Protein AF-A0A9E0CYN5-F1 (afdb_monomer)

Secondary structure (DSSP, 8-state):
-EEEE-TT--EEEEE--SS---STTSHHHHHHHHTT--HHHHHHHHHHHHHHT--

Me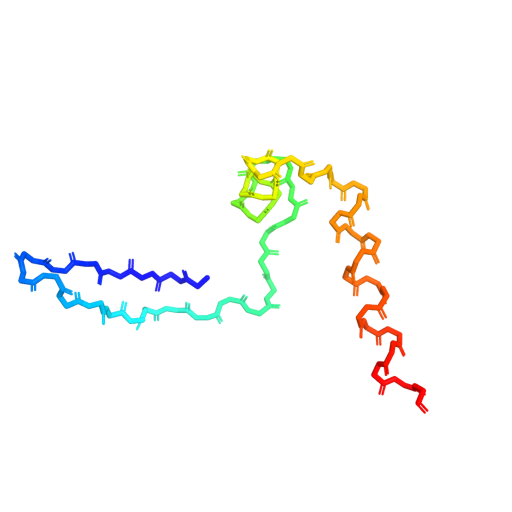an predicted aligned error: 2.85 Å

Foldseek 3Di:
DDWDQDPVRDIDDDDDDPPFDLDPPTDVQVVCVVVPHHSVNVVVVVVVVVVVVVD

Nearest PDB structures (foldseek):
  5d8d-assembly1_A  TM=9.275E-01  e=7.722E-03  Acinetobacter baumannii ACICU
  5d8d-assembly3_F  TM=9.338E-01  e=1.091E-02  Acinetobacter baumannii ACICU
  5d8d-assembly3_D  TM=9.219E-01  e=1.253E-02  Acinetobacter baumannii ACICU
  4egq-assembly5_D  TM=9.588E-01  e=2.504E-02  Burkholderia pseudomallei 1710b
  4egq-assembly5_B-3  TM=9.508E-01  e=2.336E-02  Burkholderia pseudomallei 1710b

Radius of gyration: 14.4 Å; Cα contacts (8 Å, |Δi|>4): 43; chains: 1; bounding box: 33×21×36 Å

pLDDT: mean 96.78, std 2.28, range [83.0, 98.31]

Solvent-accessible surface area (backbone atoms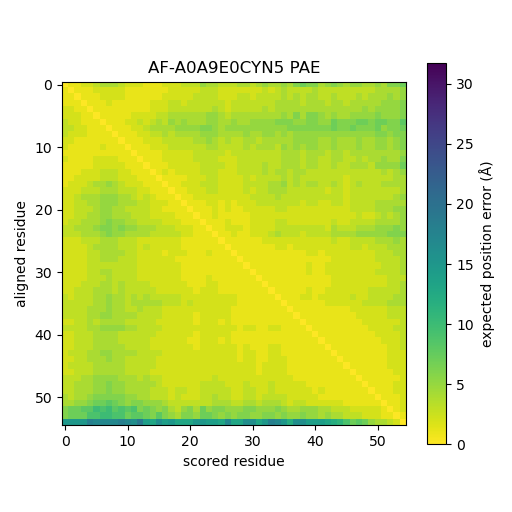 only — not comparable to full-atom values): 3520 Å² total; per-residue (Å²): 116,45,70,47,74,50,99,84,70,50,78,42,84,75,46,79,72,91,78,67,61,80,47,88,90,20,64,60,46,48,55,37,45,75,75,72,38,48,68,68,58,51,52,50,52,54,49,53,59,61,51,62,74,78,112

Structure (mmCIF, N/CA/C/O backbone):
data_AF-A0A9E0CYN5-F1
#
_entry.id   AF-A0A9E0CYN5-F1
#
loop_
_atom_site.group_PDB
_atom_site.id
_atom_site.type_symbol
_atom_site.label_atom_id
_atom_site.label_alt_id
_atom_site.label_comp_id
_atom_site.label_asym_id
_atom_site.label_entity_id
_atom_site.label_seq_id
_atom_site.pdbx_PDB_ins_code
_atom_site.Cartn_x
_atom_site.Cartn_y
_atom_site.Cartn_z
_atom_site.occupancy
_atom_site.B_iso_or_equiv
_atom_site.auth_seq_id
_atom_site.auth_comp_id
_atom_site.auth_asym_id
_atom_site.auth_atom_id
_atom_site.pdbx_PDB_model_num
ATOM 1 N N . VAL A 1 1 ? 3.762 -1.318 -1.389 1.00 93.94 1 VAL A N 1
ATOM 2 C CA . VAL A 1 1 ? 5.211 -1.531 -1.170 1.00 93.94 1 VAL A CA 1
ATOM 3 C C . VAL A 1 1 ? 5.860 -1.173 -2.473 1.00 93.94 1 VAL A C 1
ATOM 5 O O . VAL A 1 1 ? 5.365 -1.620 -3.502 1.00 93.94 1 VAL A O 1
ATOM 8 N N . ASP A 1 2 ? 6.898 -0.355 -2.426 1.00 96.12 2 ASP A N 1
ATOM 9 C CA . ASP A 1 2 ? 7.521 0.143 -3.642 1.00 96.12 2 ASP A CA 1
ATOM 10 C C . ASP A 1 2 ? 8.693 -0.775 -3.976 1.00 96.12 2 ASP A C 1
ATOM 12 O O . ASP A 1 2 ? 9.583 -0.999 -3.149 1.00 96.12 2 ASP A O 1
ATOM 16 N N . GLU A 1 3 ? 8.670 -1.342 -5.178 1.00 97.50 3 GLU A N 1
ATOM 17 C CA . GLU A 1 3 ? 9.600 -2.382 -5.607 1.00 97.50 3 GLU A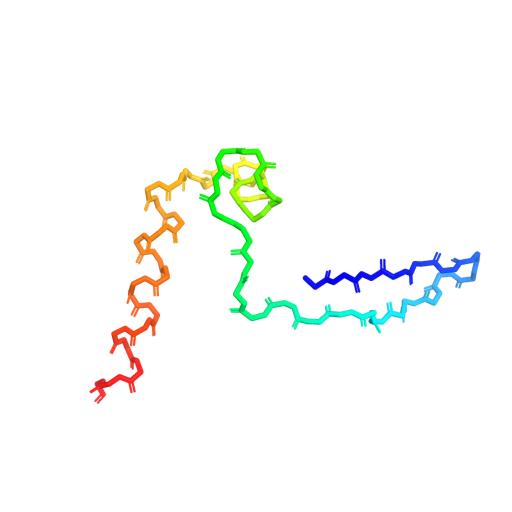 CA 1
ATOM 18 C C . GLU A 1 3 ? 10.287 -2.001 -6.919 1.00 97.50 3 GLU A C 1
ATOM 20 O O . GLU A 1 3 ? 9.690 -1.395 -7.810 1.00 97.50 3 GLU 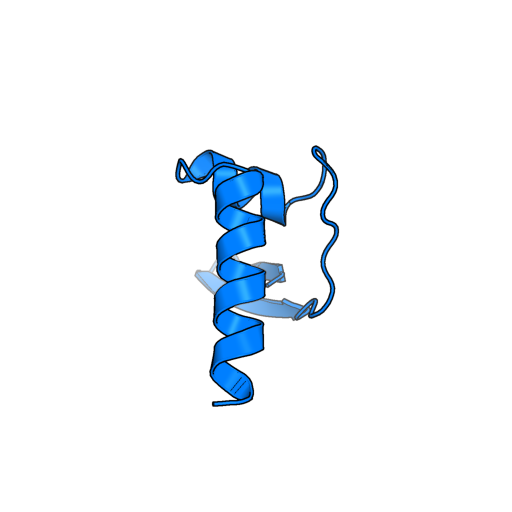A O 1
ATOM 25 N N . LEU A 1 4 ? 11.554 -2.395 -7.053 1.00 98.06 4 LEU A N 1
ATOM 26 C CA . LEU A 1 4 ? 12.312 -2.297 -8.296 1.00 98.06 4 LEU A CA 1
ATOM 27 C C . LEU A 1 4 ? 12.614 -3.695 -8.830 1.00 98.06 4 LEU A C 1
ATOM 29 O O . LEU A 1 4 ? 13.155 -4.531 -8.108 1.00 98.06 4 LEU A O 1
ATOM 33 N N . LEU A 1 5 ? 12.326 -3.919 -10.111 1.00 98.19 5 LEU A N 1
ATOM 34 C CA . LEU A 1 5 ? 12.676 -5.141 -10.830 1.00 98.19 5 LEU A CA 1
ATOM 35 C C . LEU A 1 5 ? 13.891 -4.880 -11.729 1.00 98.19 5 LEU A C 1
ATOM 37 O O . LEU A 1 5 ? 13.858 -3.981 -12.574 1.00 98.19 5 LEU A O 1
ATOM 41 N N . ASP A 1 6 ? 14.963 -5.656 -11.568 1.00 97.62 6 ASP A N 1
ATOM 42 C CA . ASP A 1 6 ? 16.111 -5.588 -12.478 1.00 97.62 6 ASP A CA 1
ATOM 43 C C . ASP A 1 6 ? 15.937 -6.475 -13.729 1.00 97.62 6 ASP A C 1
ATOM 45 O O . ASP A 1 6 ? 14.970 -7.218 -13.889 1.00 97.62 6 ASP A O 1
ATOM 49 N N . LYS A 1 7 ? 16.913 -6.421 -14.645 1.00 97.81 7 LYS A N 1
ATOM 50 C CA . LYS A 1 7 ? 16.894 -7.191 -15.905 1.00 97.81 7 LYS A CA 1
ATOM 51 C C . LYS A 1 7 ? 16.985 -8.712 -15.717 1.00 97.81 7 LYS A C 1
ATOM 53 O O . LYS A 1 7 ? 16.721 -9.446 -16.664 1.00 97.81 7 LYS A O 1
ATOM 58 N N . ASN A 1 8 ? 17.386 -9.170 -14.535 1.00 98.19 8 ASN A N 1
ATOM 59 C CA . ASN A 1 8 ? 17.495 -10.579 -14.175 1.00 98.19 8 ASN A CA 1
ATOM 60 C C . ASN A 1 8 ? 16.280 -11.051 -13.354 1.00 98.19 8 ASN A C 1
ATOM 62 O O . ASN A 1 8 ? 16.298 -12.169 -12.845 1.00 98.19 8 ASN A O 1
ATOM 66 N N . ASN A 1 9 ? 15.229 -10.227 -13.251 1.00 97.50 9 ASN A N 1
ATOM 67 C CA . ASN A 1 9 ? 14.035 -10.444 -12.433 1.00 97.50 9 ASN A CA 1
ATOM 68 C C . ASN A 1 9 ? 14.294 -10.502 -10.919 1.00 97.50 9 ASN A C 1
ATOM 70 O O . ASN A 1 9 ? 13.495 -11.079 -10.181 1.00 97.50 9 ASN A O 1
ATOM 74 N N . ASN A 1 10 ? 15.382 -9.902 -10.434 1.00 98.00 10 ASN A N 1
ATOM 75 C CA . ASN A 1 10 ? 15.536 -9.702 -8.998 1.00 98.00 10 ASN A CA 1
ATOM 76 C C . ASN A 1 10 ? 14.625 -8.555 -8.552 1.00 98.00 10 ASN A C 1
ATOM 78 O O . ASN A 1 10 ? 14.623 -7.488 -9.173 1.00 98.00 10 ASN A O 1
ATOM 82 N N . ILE A 1 11 ? 13.876 -8.781 -7.472 1.00 98.06 11 ILE A N 1
ATOM 83 C CA . ILE A 1 11 ? 12.993 -7.790 -6.854 1.00 98.06 11 ILE A CA 1
ATOM 84 C C . ILE A 1 11 ? 13.721 -7.158 -5.668 1.00 98.06 11 ILE A C 1
ATOM 86 O O . ILE A 1 11 ? 14.220 -7.860 -4.788 1.00 98.06 11 ILE A O 1
ATOM 90 N N . PHE A 1 12 ? 13.749 -5.830 -5.630 1.00 97.81 12 PHE A N 1
ATOM 91 C CA . PHE A 1 12 ? 14.322 -5.049 -4.541 1.00 97.81 12 PHE A CA 1
ATOM 92 C C . PHE A 1 12 ? 13.228 -4.209 -3.881 1.00 97.81 12 PHE A C 1
ATOM 94 O O . PHE A 1 12 ? 12.64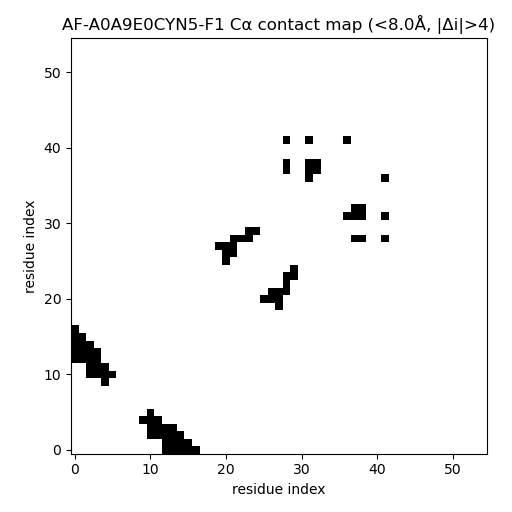0 -3.346 -4.529 1.00 97.81 12 PHE A O 1
ATOM 101 N N . CYS A 1 13 ? 12.978 -4.440 -2.590 1.00 97.50 13 CYS A N 1
ATOM 102 C CA . CYS A 1 13 ? 12.097 -3.593 -1.787 1.00 97.50 13 CYS A CA 1
ATOM 103 C C . CYS A 1 13 ? 12.782 -2.245 -1.538 1.00 97.50 13 CYS A C 1
ATOM 105 O O . CYS A 1 13 ? 13.858 -2.203 -0.938 1.00 97.50 13 CYS A O 1
ATOM 107 N N . LEU A 1 14 ? 12.159 -1.157 -1.984 1.00 97.44 14 LEU A N 1
ATOM 108 C CA . LEU A 1 14 ? 12.670 0.1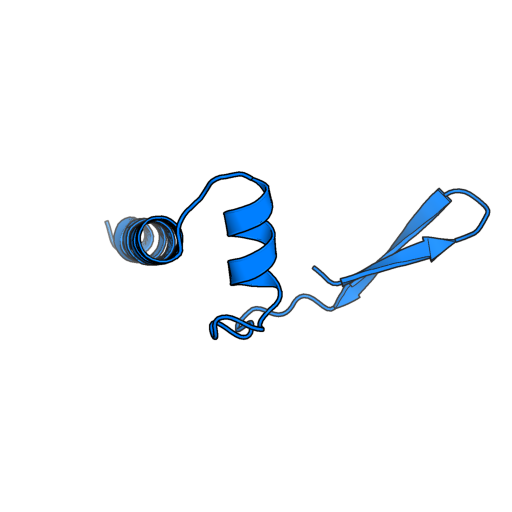99 -1.808 1.00 97.44 14 LEU A CA 1
ATOM 109 C C . LEU A 1 14 ? 12.090 0.849 -0.554 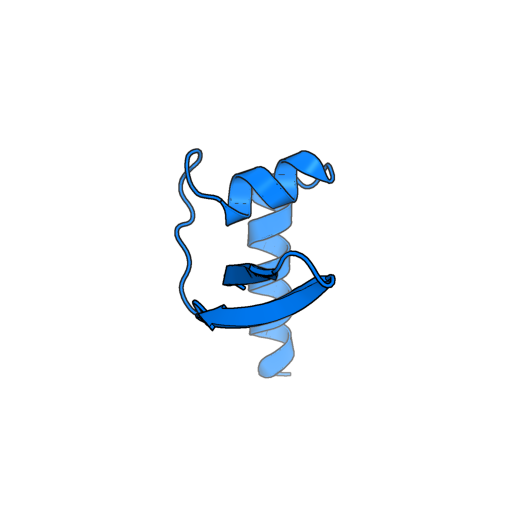1.00 97.44 14 LEU A C 1
ATOM 111 O O . LEU A 1 14 ? 12.835 1.367 0.274 1.00 97.44 14 LEU A O 1
ATOM 115 N N . GLU A 1 15 ? 10.765 0.795 -0.404 1.00 97.44 15 GLU A N 1
ATOM 116 C CA . GLU A 1 15 ? 10.058 1.487 0.670 1.00 97.44 15 GLU A CA 1
ATOM 117 C C . GLU A 1 15 ? 8.782 0.753 1.095 1.00 97.44 15 GLU A C 1
ATOM 119 O O . GLU A 1 15 ? 8.039 0.183 0.288 1.00 97.44 15 GLU A O 1
ATOM 124 N N . ILE A 1 16 ? 8.509 0.815 2.399 1.00 96.81 16 ILE A N 1
ATOM 125 C CA . ILE A 1 16 ? 7.247 0.389 2.996 1.00 96.81 16 ILE A CA 1
ATOM 126 C C . ILE A 1 16 ? 6.567 1.627 3.584 1.00 96.81 16 ILE A C 1
ATOM 128 O O . ILE A 1 16 ? 6.881 2.056 4.694 1.00 96.81 16 ILE A O 1
ATOM 132 N N . ASN A 1 17 ? 5.607 2.178 2.845 1.00 95.00 17 ASN A N 1
ATOM 133 C CA . ASN A 1 17 ? 4.799 3.312 3.280 1.00 95.00 17 ASN A CA 1
ATOM 134 C C . ASN A 1 17 ? 3.640 2.840 4.170 1.00 95.00 17 ASN A C 1
ATOM 136 O O . ASN A 1 17 ? 2.670 2.262 3.686 1.00 95.00 17 ASN A O 1
ATOM 140 N N . THR A 1 18 ? 3.735 3.078 5.481 1.00 95.31 18 THR A N 1
ATOM 141 C CA . THR A 1 18 ? 2.699 2.685 6.460 1.00 95.31 18 THR A CA 1
ATOM 142 C C . THR A 1 18 ? 1.532 3.668 6.550 1.00 95.31 18 THR A C 1
ATOM 144 O O . THR A 1 18 ? 0.495 3.329 7.115 1.00 95.31 18 THR A O 1
ATOM 147 N N . LEU A 1 19 ? 1.683 4.866 5.980 1.00 95.31 19 LEU A N 1
ATOM 148 C CA . LEU A 1 19 ? 0.625 5.865 5.855 1.00 95.31 19 LEU A CA 1
ATOM 149 C C . LEU A 1 19 ? 0.569 6.377 4.404 1.00 95.31 19 LEU A C 1
ATOM 151 O O . LEU A 1 19 ? 1.114 7.441 4.105 1.00 95.31 19 LEU A O 1
ATOM 155 N N . PRO A 1 20 ? -0.019 5.598 3.482 1.00 95.06 20 PRO A N 1
ATOM 156 C CA . PRO A 1 20 ? -0.089 5.970 2.076 1.00 95.06 20 PRO A CA 1
ATOM 157 C C . PRO A 1 20 ? -1.102 7.097 1.830 1.00 95.06 20 PRO A C 1
ATOM 159 O O . PRO A 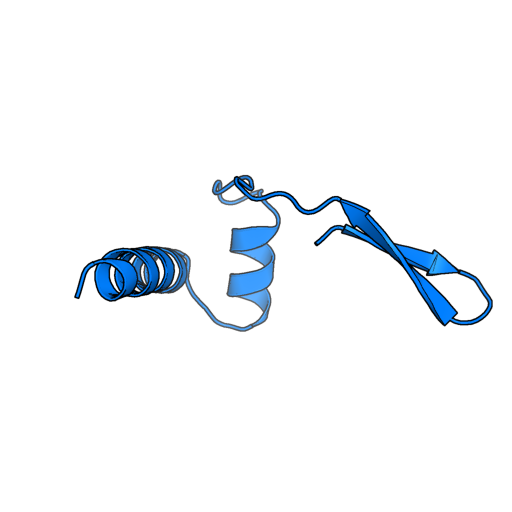1 20 ? -1.974 7.380 2.654 1.00 95.06 20 PRO A O 1
ATOM 162 N N . GLY A 1 21 ? -1.011 7.726 0.657 1.00 96.94 21 GLY A N 1
ATOM 163 C CA . GLY A 1 21 ? -2.050 8.638 0.178 1.00 96.94 21 GLY A CA 1
ATOM 164 C C . GLY A 1 21 ? -3.381 7.912 -0.049 1.00 96.94 21 GLY A C 1
ATOM 165 O O . GLY A 1 21 ? -3.401 6.781 -0.532 1.00 96.94 21 GLY A O 1
ATOM 166 N N . MET A 1 22 ? -4.489 8.583 0.279 1.00 97.38 22 MET A N 1
ATOM 167 C CA . MET A 1 22 ? -5.855 8.034 0.225 1.00 97.38 22 MET A CA 1
ATOM 168 C C . MET A 1 22 ? -6.835 8.925 -0.559 1.00 97.38 22 MET A C 1
ATOM 170 O O . MET A 1 22 ? -8.043 8.827 -0.369 1.00 97.38 22 MET A O 1
ATOM 174 N N . THR A 1 23 ? -6.338 9.824 -1.412 1.00 96.25 23 THR A N 1
ATOM 175 C CA . THR A 1 23 ? -7.184 10.590 -2.348 1.00 96.25 23 THR A CA 1
ATOM 176 C C . THR A 1 23 ? -7.450 9.783 -3.619 1.00 96.25 23 THR A C 1
ATOM 178 O O . THR A 1 23 ? -6.703 8.855 -3.917 1.00 96.25 23 THR A O 1
ATOM 181 N N . ASP A 1 24 ? -8.436 10.176 -4.424 1.00 91.81 24 ASP A N 1
ATOM 182 C CA . ASP A 1 24 ? -8.802 9.483 -5.676 1.00 91.81 24 ASP A CA 1
ATOM 183 C C . ASP A 1 24 ? -7.630 9.288 -6.657 1.00 91.81 24 ASP A C 1
ATOM 185 O O . ASP A 1 24 ? -7.598 8.343 -7.444 1.00 91.81 24 ASP A O 1
ATOM 189 N N . THR A 1 25 ? -6.642 10.185 -6.621 1.00 94.81 25 THR A N 1
ATOM 190 C CA . THR A 1 25 ? -5.445 10.122 -7.473 1.00 94.81 25 THR A CA 1
ATOM 191 C C . THR A 1 25 ? -4.266 9.398 -6.817 1.00 94.81 25 THR A C 1
ATOM 193 O O . THR A 1 25 ? -3.168 9.414 -7.369 1.00 94.81 25 THR A O 1
ATOM 196 N N . SER A 1 26 ? -4.449 8.831 -5.623 1.00 97.81 26 SER A N 1
ATOM 197 C CA . SER A 1 26 ? -3.424 8.073 -4.902 1.00 97.81 26 SER A CA 1
ATOM 198 C C . SER A 1 26 ? -3.398 6.610 -5.353 1.00 97.81 26 SER A C 1
ATOM 200 O O . SER A 1 26 ? -4.422 6.055 -5.746 1.00 97.81 26 SER A O 1
ATOM 202 N N . LEU A 1 27 ? -2.231 5.967 -5.251 1.00 96.88 27 LEU A N 1
ATOM 203 C CA . LEU A 1 27 ? -2.027 4.599 -5.742 1.00 96.88 27 LEU A CA 1
ATOM 204 C C . LEU A 1 27 ? -2.896 3.565 -5.018 1.00 96.88 27 LEU A C 1
ATOM 206 O O . LEU A 1 27 ? -3.522 2.752 -5.682 1.00 96.88 27 LEU A O 1
ATOM 210 N N . ILE A 1 28 ? -3.011 3.628 -3.687 1.00 96.69 28 ILE A N 1
ATOM 211 C CA . ILE A 1 28 ? -3.766 2.625 -2.916 1.00 96.69 28 ILE A CA 1
ATOM 212 C C . ILE A 1 28 ? -5.252 2.558 -3.331 1.00 96.69 28 ILE A C 1
ATOM 214 O O . ILE A 1 28 ? -5.722 1.464 -3.651 1.00 96.69 28 ILE A O 1
ATOM 218 N N . PRO A 1 29 ? -6.000 3.680 -3.418 1.00 97.56 29 PRO A N 1
ATOM 219 C CA . PRO A 1 29 ? -7.346 3.668 -3.994 1.00 97.56 29 PRO A CA 1
ATOM 220 C C . PRO A 1 29 ? -7.414 3.164 -5.444 1.00 97.56 29 PRO A C 1
ATOM 222 O O . PRO A 1 29 ? -8.333 2.423 -5.788 1.00 97.56 29 PRO A O 1
ATOM 225 N N . GLN A 1 30 ? -6.452 3.533 -6.298 1.00 97.81 30 GLN A N 1
ATOM 226 C CA . GLN A 1 30 ? -6.424 3.101 -7.702 1.00 97.81 30 GLN A CA 1
ATOM 227 C C . GLN A 1 30 ? -6.166 1.596 -7.852 1.00 97.81 30 GLN A C 1
ATOM 229 O O . GLN A 1 30 ? -6.816 0.938 -8.663 1.00 97.81 30 GLN A O 1
ATOM 234 N N . GLU A 1 31 ? -5.249 1.042 -7.060 1.00 97.25 31 GLU A N 1
ATOM 235 C CA . GLU A 1 31 ? -4.931 -0.386 -7.015 1.00 97.25 31 GLU A CA 1
ATOM 236 C C . GLU A 1 31 ? -6.127 -1.206 -6.517 1.00 97.25 31 GLU A C 1
ATOM 238 O O . GLU A 1 31 ? -6.458 -2.229 -7.116 1.00 97.25 31 GLU A O 1
ATOM 243 N N . ALA A 1 32 ? -6.824 -0.731 -5.478 1.00 97.56 32 ALA A N 1
ATOM 244 C CA . ALA A 1 32 ? -8.055 -1.351 -4.990 1.00 97.56 32 ALA A CA 1
ATOM 245 C C . ALA A 1 32 ? -9.147 -1.368 -6.073 1.00 97.56 32 ALA A C 1
ATOM 247 O O . ALA A 1 32 ? -9.722 -2.419 -6.367 1.00 97.56 32 ALA A O 1
ATOM 248 N N . ALA A 1 33 ? -9.369 -0.233 -6.741 1.00 97.81 33 ALA A N 1
ATOM 249 C CA . ALA A 1 33 ? -10.334 -0.136 -7.830 1.00 97.81 33 ALA A CA 1
ATOM 250 C C . ALA A 1 33 ? -9.979 -1.060 -9.009 1.00 97.81 33 ALA A C 1
ATOM 252 O O . ALA A 1 33 ? -10.871 -1.670 -9.602 1.00 97.81 33 ALA A O 1
ATOM 253 N N . ALA A 1 34 ? -8.689 -1.225 -9.324 1.00 98.25 34 ALA A N 1
ATOM 254 C CA . ALA A 1 34 ? -8.222 -2.121 -10.383 1.00 98.25 34 ALA A CA 1
ATOM 255 C C . ALA A 1 34 ? -8.560 -3.601 -10.121 1.00 98.25 34 ALA A C 1
ATOM 257 O O . ALA A 1 34 ? -8.708 -4.370 -11.072 1.00 98.25 34 ALA A O 1
ATOM 258 N N . VAL A 1 35 ? -8.728 -3.992 -8.852 1.00 98.00 35 VAL A N 1
ATOM 259 C CA . VAL A 1 35 ? -9.191 -5.331 -8.447 1.00 98.00 35 VAL A CA 1
ATOM 260 C C . VAL A 1 35 ? -10.678 -5.373 -8.067 1.00 98.00 35 VAL A C 1
ATOM 262 O O . VAL A 1 35 ? -11.149 -6.374 -7.531 1.00 98.00 35 VAL A O 1
ATOM 265 N N . GLY A 1 36 ? -11.434 -4.315 -8.378 1.00 98.00 36 GLY A N 1
ATOM 266 C CA . GLY A 1 36 ? -12.883 -4.248 -8.183 1.00 98.00 36 GLY A CA 1
ATOM 267 C C . GLY A 1 36 ? -13.334 -3.893 -6.765 1.00 98.00 36 GLY A C 1
ATOM 268 O O . GLY A 1 36 ? -14.497 -4.113 -6.449 1.00 98.00 36 GLY A O 1
ATOM 269 N N . ILE A 1 37 ? -12.445 -3.360 -5.924 1.00 98.31 37 ILE A N 1
ATOM 270 C CA . ILE A 1 37 ? -12.769 -2.883 -4.575 1.00 98.31 37 ILE A CA 1
ATOM 271 C C . ILE A 1 37 ? -13.032 -1.377 -4.644 1.00 98.31 37 ILE A C 1
ATOM 273 O O . ILE A 1 37 ? -12.171 -0.605 -5.069 1.00 98.31 37 ILE A O 1
ATOM 277 N N . SER A 1 38 ? -14.223 -0.950 -4.232 1.00 98.06 38 SER A N 1
ATOM 278 C CA . SER A 1 38 ? -14.567 0.470 -4.138 1.00 98.06 38 SER A CA 1
ATOM 279 C C . SER A 1 38 ? -13.821 1.169 -2.996 1.00 98.06 38 SER A C 1
ATOM 281 O O . SER A 1 38 ? -13.309 0.536 -2.072 1.00 98.06 38 SER A O 1
ATOM 283 N N . TYR A 1 39 ? -13.772 2.501 -3.039 1.00 97.06 39 TYR A N 1
ATOM 284 C CA . TYR A 1 39 ? -13.163 3.296 -1.971 1.00 97.06 39 TYR A CA 1
ATOM 285 C C . TYR A 1 39 ? -13.821 3.042 -0.607 1.00 97.06 39 TYR A C 1
ATOM 287 O O . TYR A 1 39 ? -13.130 2.854 0.396 1.00 97.06 39 TYR A O 1
ATOM 295 N N . ASP A 1 40 ? -15.152 2.978 -0.581 1.00 97.81 40 ASP A N 1
ATOM 296 C CA . ASP A 1 40 ? -15.919 2.731 0.638 1.00 97.81 40 ASP A CA 1
ATOM 297 C C . ASP A 1 40 ? -15.598 1.339 1.208 1.00 97.81 40 ASP A C 1
ATOM 299 O O . ASP A 1 40 ? -15.246 1.227 2.378 1.00 97.81 40 ASP A O 1
ATOM 303 N N . GLU A 1 41 ? -15.570 0.296 0.370 1.00 98.31 41 GLU A N 1
ATOM 304 C CA . GLU A 1 41 ? -15.181 -1.059 0.798 1.00 98.31 41 GLU A CA 1
ATOM 305 C C . GLU A 1 41 ? -13.727 -1.128 1.290 1.00 98.31 41 GLU A C 1
ATOM 307 O O . GLU A 1 41 ? -13.421 -1.834 2.253 1.00 98.31 41 GLU A O 1
ATOM 312 N N . LEU A 1 42 ? -12.807 -0.409 0.638 1.00 97.69 42 LEU A N 1
ATOM 313 C CA . LEU A 1 42 ? -11.411 -0.332 1.067 1.00 97.69 42 LEU A CA 1
ATOM 314 C C . LEU A 1 42 ? -11.300 0.297 2.462 1.00 97.69 42 LEU A C 1
ATOM 316 O O . LEU A 1 42 ? -10.603 -0.234 3.328 1.00 97.69 42 LEU A O 1
ATOM 320 N N . THR A 1 43 ? -11.972 1.427 2.683 1.00 97.38 43 THR A N 1
ATOM 321 C CA . THR A 1 43 ? -11.936 2.127 3.974 1.00 97.38 43 THR A CA 1
ATOM 322 C C . THR A 1 43 ? -12.610 1.323 5.082 1.00 97.38 43 THR A C 1
ATOM 324 O O . THR A 1 43 ? -12.055 1.236 6.178 1.00 97.38 43 THR A O 1
ATOM 327 N N . GLU A 1 44 ? -13.731 0.660 4.790 1.00 98.19 44 GLU A N 1
ATOM 328 C CA . GLU A 1 44 ? -14.404 -0.249 5.719 1.00 98.19 44 GLU A CA 1
ATOM 329 C C . GLU A 1 44 ? -13.468 -1.383 6.159 1.00 98.19 44 GLU A C 1
ATOM 331 O O . GLU A 1 44 ? -13.252 -1.567 7.357 1.00 98.19 44 GLU A O 1
ATOM 336 N N . LYS A 1 45 ? -12.780 -2.045 5.218 1.00 97.56 45 LYS A N 1
ATOM 337 C CA . LYS A 1 45 ? -11.785 -3.086 5.536 1.00 97.56 45 LYS A CA 1
ATOM 338 C C . LYS A 1 45 ? -10.661 -2.586 6.443 1.00 97.56 45 LYS A C 1
ATOM 340 O O . LYS A 1 45 ? -10.238 -3.300 7.351 1.00 97.56 45 LYS A O 1
ATOM 345 N N . ILE A 1 46 ? -10.155 -1.373 6.212 1.00 96.81 46 ILE A N 1
ATOM 346 C CA . ILE A 1 46 ? -9.104 -0.782 7.057 1.00 96.81 46 ILE A CA 1
ATOM 347 C C . ILE A 1 46 ? -9.616 -0.586 8.493 1.00 96.81 46 ILE A C 1
ATOM 349 O O . ILE A 1 46 ? -8.887 -0.869 9.450 1.00 96.81 46 ILE A O 1
ATOM 353 N N . ILE A 1 47 ? -10.860 -0.127 8.653 1.00 97.25 47 ILE A N 1
ATOM 354 C CA . ILE A 1 47 ? -11.503 0.058 9.960 1.00 97.25 47 ILE A CA 1
ATOM 355 C C . ILE A 1 47 ? -11.692 -1.290 10.660 1.00 97.25 47 ILE A C 1
ATOM 357 O O . ILE A 1 47 ? -11.285 -1.426 11.814 1.00 97.25 47 ILE A O 1
ATOM 361 N N . GLU A 1 48 ? -12.238 -2.292 9.969 1.00 98.12 48 GLU A N 1
ATOM 362 C CA . GLU A 1 48 ? -12.451 -3.645 10.503 1.00 98.12 48 GLU A CA 1
ATOM 363 C C . GLU A 1 48 ? -11.150 -4.262 11.033 1.00 98.12 48 GLU A C 1
ATOM 365 O O . GLU A 1 48 ? -11.088 -4.705 12.180 1.00 98.12 48 GLU A O 1
ATOM 370 N N . ILE A 1 49 ? -10.077 -4.222 10.233 1.00 97.12 49 ILE A N 1
ATOM 371 C CA . ILE A 1 49 ? -8.752 -4.728 10.626 1.00 97.12 49 ILE A CA 1
ATOM 372 C C . ILE A 1 49 ? -8.219 -3.972 11.849 1.00 97.12 49 ILE A C 1
ATOM 374 O O . ILE A 1 49 ? -7.615 -4.566 12.745 1.00 97.12 49 ILE A O 1
ATOM 378 N N . SER A 1 50 ? -8.436 -2.656 11.895 1.00 96.38 50 SER A N 1
ATOM 379 C CA . SER A 1 50 ? -7.985 -1.817 13.006 1.00 96.38 50 SER A CA 1
ATOM 380 C C . SER A 1 50 ? -8.726 -2.136 14.303 1.00 96.38 50 SER A C 1
ATOM 382 O O . SER A 1 50 ? -8.094 -2.158 15.355 1.00 96.38 50 SER A O 1
ATOM 384 N N . LEU A 1 51 ? -10.035 -2.397 14.241 1.00 97.81 51 LEU A N 1
ATOM 385 C CA . LEU A 1 51 ? -10.853 -2.764 15.400 1.00 97.81 51 LEU A CA 1
ATOM 386 C C . LEU A 1 51 ? -10.521 -4.166 15.913 1.0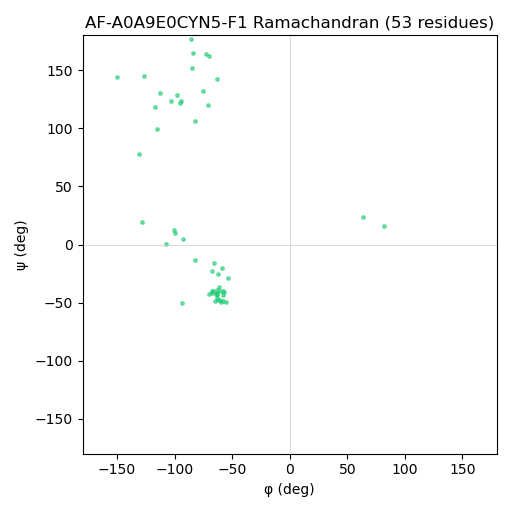0 97.81 51 LEU A C 1
ATOM 388 O O . LEU A 1 51 ? -10.332 -4.326 17.116 1.00 97.81 51 LEU A O 1
ATOM 392 N N . ALA A 1 52 ? -10.343 -5.141 15.015 1.00 97.38 52 ALA A N 1
ATOM 393 C CA . ALA A 1 52 ? -9.995 -6.522 15.363 1.00 97.38 52 ALA A CA 1
ATOM 394 C C . ALA A 1 52 ? -8.677 -6.647 16.151 1.00 97.38 52 ALA A C 1
ATOM 396 O O . ALA A 1 52 ? -8.440 -7.641 16.826 1.00 97.38 52 ALA A O 1
ATOM 397 N N . LYS A 1 53 ? -7.802 -5.635 16.091 1.00 95.00 53 LYS A N 1
ATOM 398 C CA . LYS A 1 53 ? -6.582 -5.567 16.909 1.00 95.00 53 LYS A CA 1
ATOM 399 C C . LYS A 1 53 ? -6.860 -5.380 18.411 1.00 95.00 53 LYS A C 1
ATOM 401 O O . LYS A 1 53 ? -5.970 -5.646 19.219 1.00 95.00 53 LYS A O 1
ATOM 406 N N . TYR A 1 54 ? -8.025 -4.848 18.775 1.00 94.31 54 TYR A N 1
ATOM 407 C CA . TYR A 1 54 ? -8.386 -4.481 20.149 1.00 94.31 54 TYR A CA 1
ATOM 408 C C . TYR A 1 54 ? -9.421 -5.416 20.789 1.00 94.31 54 TYR A C 1
ATOM 410 O O . TYR A 1 54 ? -9.799 -5.185 21.939 1.00 94.31 54 TYR A O 1
ATOM 418 N N . GLU A 1 55 ? -9.863 -6.441 20.060 1.00 83.00 55 GLU A N 1
ATOM 419 C CA . GLU A 1 55 ? -10.629 -7.578 20.586 1.00 83.00 55 GLU A CA 1
ATOM 420 C C . GLU A 1 55 ? -9.685 -8.683 21.083 1.00 83.00 55 GLU A C 1
ATOM 422 O O . GLU A 1 55 ? -9.995 -9.278 22.141 1.00 83.00 55 GLU A O 1
#

Sequence (55 aa):
VDELLDKNNNIFCLEINTLPGMTDTSLIPQEAAAVGISYDELTEKIIEISLAKYE